Protein AF-A0A6C9QFR7-F1 (afdb_monomer)

Secondary structure (DSSP, 8-state):
--HHHHHHHHHHHHHHHHHS-HHHHHHHHHHHHHHHHHH-TTTTSTTS------GGGEEE-S-------HHHHHHHHHHHHHH--SSPPEEEE-TTSPEEEEE-TT-

Nearest PDB structures (foldseek):
  7nfu-assembly1_A  TM=7.667E-01  e=1.002E-01  Geobacillus thermoleovorans CCB_US3_UF5
  7bnk-assembly1_B  TM=7.727E-01  e=1.002E-01  Myxococcus xanthus DK 1622
  6ryk-assembly1_B  TM=7.226E-01  e=7.823E-01  Myxococcus xanthus DK 1622
  7ohv-assembly1_U  TM=3.853E-01  e=5.328E+00  Saccharomyces cerevisiae S288C

Sequence (107 aa):
MGDTMQQRLTQDLTQFLASLPEDDRIKSINEIRMAIHQVSPFREEPVDCVLWVKNSQLMPNDYNPNNVAPPEKKLLKKSIEIDGFTQPIVVTHTDKNALEIVDGFHR

pLDDT: mean 90.02, std 10.31, range [52.53, 98.5]

Solvent-accessible surface area (backbone atoms only — not comparable to full-atom values): 6685 Å² total; per-residue (Å²): 132,67,65,66,61,54,49,48,53,52,48,55,50,52,55,53,45,70,72,42,58,71,71,58,26,50,51,52,51,42,53,48,45,53,58,51,30,76,74,40,96,50,55,87,44,86,78,65,60,83,70,88,74,64,71,90,45,55,38,83,50,92,72,83,79,68,90,74,52,74,69,58,56,52,51,51,52,51,45,40,75,74,71,43,86,86,66,84,70,42,65,44,83,45,99,80,82,35,33,31,44,77,42,56,84,92,111

Mean predicted aligned error: 5.53 Å

Structure (mmCIF, N/CA/C/O backbone):
data_AF-A0A6C9QFR7-F1
#
_entry.id   AF-A0A6C9QFR7-F1
#
loop_
_atom_site.group_PDB
_atom_site.id
_atom_site.type_symbol
_atom_site.label_atom_id
_atom_site.label_alt_id
_atom_site.label_comp_id
_atom_site.label_asym_id
_atom_site.label_entity_id
_atom_site.label_seq_id
_atom_site.pdbx_PDB_ins_code
_atom_site.Cartn_x
_atom_site.Cartn_y
_atom_site.Cartn_z
_atom_site.occupancy
_atom_site.B_iso_or_equiv
_atom_site.auth_seq_id
_atom_site.auth_comp_id
_atom_site.auth_asym_id
_atom_site.auth_atom_id
_atom_site.pdbx_PDB_model_num
ATOM 1 N N . MET A 1 1 ? -15.381 14.234 23.772 1.00 52.53 1 MET A N 1
ATOM 2 C CA . MET A 1 1 ? -16.013 12.930 24.092 1.00 52.53 1 MET A CA 1
ATOM 3 C C . MET A 1 1 ? -15.781 11.851 23.022 1.00 52.53 1 MET A C 1
ATOM 5 O O . MET A 1 1 ? -16.093 10.708 23.310 1.00 52.53 1 MET A O 1
ATOM 9 N N . GLY A 1 2 ? -15.212 12.154 21.840 1.00 58.38 2 GLY A N 1
ATOM 10 C CA . GLY A 1 2 ? -14.895 11.144 20.808 1.00 58.38 2 GLY A CA 1
ATOM 11 C C . GLY A 1 2 ? -13.559 10.399 20.976 1.00 58.38 2 GLY A C 1
ATOM 12 O O . GLY A 1 2 ? -13.382 9.340 20.384 1.00 58.38 2 GLY A O 1
ATOM 13 N N . ASP A 1 3 ? -12.649 10.902 21.818 1.00 67.31 3 ASP A N 1
ATOM 14 C CA . ASP A 1 3 ? -11.298 10.338 21.981 1.00 67.31 3 ASP A CA 1
ATOM 15 C C . ASP A 1 3 ? -11.284 8.909 22.546 1.00 67.31 3 ASP A C 1
ATOM 17 O O . ASP A 1 3 ? -10.484 8.081 22.125 1.00 67.31 3 ASP A O 1
ATOM 21 N N . THR A 1 4 ? -12.192 8.568 23.465 1.00 85.38 4 THR A N 1
ATOM 22 C CA . THR A 1 4 ? -12.132 7.282 24.183 1.00 85.38 4 THR A CA 1
ATOM 23 C C . THR A 1 4 ? -12.565 6.092 23.328 1.00 85.38 4 THR A C 1
ATOM 25 O O . THR A 1 4 ? -11.981 5.015 23.436 1.00 85.38 4 THR A O 1
ATOM 28 N N . MET A 1 5 ? -13.563 6.264 22.453 1.00 93.62 5 MET A N 1
ATOM 29 C CA . MET A 1 5 ? -14.006 5.198 21.547 1.00 93.62 5 MET A CA 1
ATOM 30 C C . MET A 1 5 ? -12.981 4.953 20.439 1.00 93.62 5 MET A C 1
ATOM 32 O O . MET A 1 5 ? -12.655 3.801 20.161 1.00 93.62 5 MET A O 1
ATOM 36 N N . GLN A 1 6 ? -12.436 6.020 19.847 1.00 92.81 6 GLN A N 1
ATOM 37 C CA . GLN A 1 6 ? -11.398 5.911 18.823 1.00 92.81 6 GLN A CA 1
ATOM 38 C C . GLN A 1 6 ? -10.145 5.219 19.369 1.00 92.81 6 GLN A C 1
ATOM 40 O O . GLN A 1 6 ? -9.615 4.311 18.727 1.00 92.81 6 GLN A O 1
ATOM 45 N N . GLN A 1 7 ? -9.694 5.606 20.564 1.00 95.12 7 GLN A N 1
ATOM 46 C CA . GLN A 1 7 ? -8.554 4.973 21.228 1.00 95.12 7 GLN A CA 1
ATOM 47 C C . GLN A 1 7 ? -8.807 3.484 21.474 1.00 95.12 7 GLN A C 1
ATOM 49 O O . GLN A 1 7 ? -7.952 2.664 21.148 1.00 95.12 7 GLN A O 1
ATOM 54 N N . ARG A 1 8 ? -9.998 3.122 21.967 1.00 96.25 8 ARG A N 1
ATOM 55 C CA . ARG A 1 8 ? -10.356 1.720 22.213 1.00 96.25 8 ARG A CA 1
ATOM 56 C C . ARG A 1 8 ? -10.381 0.893 20.928 1.00 96.25 8 ARG A C 1
ATOM 58 O O . ARG A 1 8 ? -9.768 -0.164 20.893 1.00 96.25 8 ARG A O 1
ATOM 65 N N . LEU A 1 9 ? -11.010 1.394 19.861 1.00 96.19 9 LEU A N 1
ATOM 66 C CA . LEU A 1 9 ? -11.017 0.720 18.556 1.00 96.19 9 LEU A CA 1
ATOM 67 C C . LEU A 1 9 ? -9.601 0.545 18.001 1.00 96.19 9 LEU A C 1
ATOM 69 O O . LEU A 1 9 ? -9.270 -0.514 17.479 1.00 96.19 9 LEU A O 1
ATOM 73 N N . THR A 1 10 ? -8.755 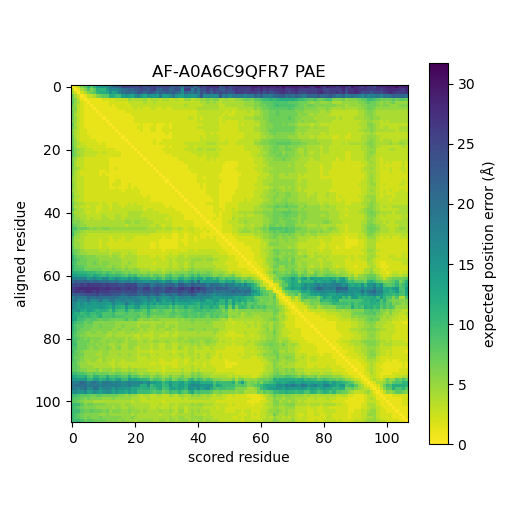1.566 18.148 1.00 96.12 10 THR A N 1
ATOM 74 C CA . THR A 1 10 ? -7.352 1.511 17.718 1.00 96.12 10 THR A CA 1
ATOM 75 C C . THR A 1 10 ? -6.579 0.454 18.510 1.00 96.12 10 THR A C 1
ATOM 77 O O . THR A 1 10 ? -5.817 -0.324 17.934 1.00 96.12 10 THR A O 1
ATOM 80 N N . GLN A 1 11 ? -6.792 0.385 19.824 1.00 97.12 11 GLN A N 1
ATOM 81 C CA . GLN A 1 11 ? -6.147 -0.597 20.689 1.00 97.12 11 GLN A CA 1
ATOM 82 C C . GLN A 1 11 ? -6.607 -2.024 20.370 1.00 97.12 11 GLN A C 1
ATOM 84 O O . GLN A 1 11 ? -5.769 -2.892 20.142 1.00 97.12 11 GLN A O 1
ATOM 89 N N . ASP A 1 12 ? -7.917 -2.256 20.286 1.00 97.88 12 ASP A N 1
ATOM 90 C CA . ASP A 1 12 ? -8.483 -3.572 19.975 1.00 97.88 12 ASP A CA 1
ATOM 91 C C . ASP A 1 12 ? -8.011 -4.057 18.593 1.00 97.88 12 ASP A C 1
ATOM 93 O O . ASP A 1 12 ? -7.605 -5.211 18.432 1.00 97.88 12 ASP A O 1
ATOM 97 N N . LEU A 1 13 ? -7.976 -3.155 17.604 1.00 98.00 13 LEU A N 1
ATOM 98 C CA . LEU A 1 13 ? -7.504 -3.466 16.260 1.00 98.00 13 LEU A CA 1
ATOM 99 C C . LEU A 1 13 ? -6.014 -3.829 16.234 1.00 98.00 13 LEU A C 1
ATOM 101 O O . LEU A 1 13 ? -5.628 -4.834 15.636 1.00 98.00 13 LEU A O 1
ATOM 105 N N . THR A 1 14 ? -5.163 -3.019 16.864 1.00 98.00 14 THR A N 1
ATOM 106 C CA . THR A 1 14 ? -3.711 -3.265 16.877 1.00 98.00 14 THR A CA 1
ATOM 107 C C . THR A 1 14 ? -3.355 -4.535 17.648 1.00 98.00 14 THR A C 1
ATOM 109 O O . THR A 1 14 ? -2.499 -5.294 17.192 1.00 98.00 14 THR A O 1
ATOM 112 N N . GLN A 1 15 ? -4.060 -4.825 18.747 1.00 98.31 15 GLN A N 1
ATOM 113 C CA . GLN A 1 15 ? -3.950 -6.080 19.494 1.00 98.31 15 GLN A CA 1
ATOM 114 C C . GLN A 1 15 ? -4.317 -7.289 18.618 1.00 98.31 15 GLN A C 1
ATOM 116 O O . GLN A 1 15 ? -3.568 -8.268 18.578 1.00 98.31 15 GLN A O 1
ATOM 121 N N . PHE A 1 16 ? -5.440 -7.219 17.894 1.00 98.38 16 PHE A N 1
ATOM 122 C CA . PHE A 1 16 ? -5.862 -8.269 16.965 1.00 98.38 16 PHE A CA 1
ATOM 123 C C . PHE A 1 16 ? -4.800 -8.512 15.886 1.00 98.38 16 PHE A C 1
ATOM 125 O O . PHE A 1 16 ? -4.314 -9.634 15.740 1.00 98.38 16 PHE A O 1
ATOM 132 N N . LEU A 1 17 ? -4.370 -7.459 15.187 1.00 98.44 17 LEU A N 1
ATOM 133 C CA . LEU A 1 17 ? -3.369 -7.562 14.122 1.00 98.44 17 LEU A CA 1
ATOM 134 C C . LEU A 1 17 ? -2.041 -8.145 14.627 1.00 98.44 17 LEU A C 1
ATOM 136 O O . LEU A 1 17 ? -1.440 -8.982 13.953 1.00 98.44 17 LEU A O 1
ATOM 140 N N . ALA A 1 18 ? -1.594 -7.757 15.825 1.00 98.25 18 ALA A N 1
ATOM 141 C CA . ALA A 1 18 ? -0.364 -8.268 16.430 1.00 98.25 18 ALA A CA 1
ATOM 142 C C . ALA A 1 18 ? -0.421 -9.769 16.769 1.00 98.25 18 ALA A C 1
ATOM 144 O O . ALA A 1 18 ? 0.629 -10.405 16.861 1.00 98.25 18 ALA A O 1
ATOM 145 N N . SER A 1 19 ? -1.617 -10.345 16.925 1.00 98.25 19 SER A N 1
ATOM 146 C CA . SER A 1 19 ? -1.796 -11.777 17.208 1.00 98.25 19 SER A CA 1
ATOM 147 C C . SER A 1 19 ? -1.719 -12.674 15.966 1.00 98.25 19 SER A C 1
ATOM 149 O O . SER A 1 19 ? -1.531 -13.882 16.095 1.00 98.25 19 SER A O 1
ATOM 151 N N . LEU A 1 20 ? -1.837 -12.095 14.767 1.00 98.50 20 LEU A N 1
ATOM 152 C CA . LEU A 1 20 ? -1.803 -12.832 13.506 1.00 98.50 20 LEU A CA 1
ATOM 153 C C . LEU A 1 20 ? -0.361 -13.151 13.062 1.00 98.50 20 LEU A C 1
ATOM 155 O O . LEU A 1 20 ? 0.541 -12.328 13.296 1.00 98.50 20 LEU A O 1
ATOM 159 N N . PRO A 1 21 ? -0.143 -14.288 12.365 1.00 98.31 21 PRO A N 1
ATOM 160 C CA . PRO A 1 21 ? 1.058 -14.526 11.562 1.00 98.31 21 PRO A CA 1
ATOM 161 C C . PRO A 1 21 ? 1.288 -13.409 10.536 1.00 98.31 21 PRO A C 1
ATOM 163 O O . PRO A 1 21 ? 0.348 -12.725 10.145 1.00 98.31 21 PRO A O 1
ATOM 166 N N . GLU A 1 22 ? 2.527 -13.228 10.075 1.00 96.50 22 GLU A N 1
ATOM 167 C CA . GLU A 1 22 ? 2.905 -12.087 9.222 1.00 96.50 22 GLU A CA 1
ATOM 168 C C . GLU A 1 22 ? 2.058 -11.962 7.944 1.00 96.50 22 GLU A C 1
ATOM 170 O O . GLU A 1 22 ? 1.496 -10.898 7.686 1.00 96.50 22 GLU A O 1
ATOM 175 N N . ASP A 1 23 ? 1.904 -13.051 7.187 1.00 96.06 23 ASP A N 1
ATOM 176 C CA . ASP A 1 23 ? 1.113 -13.062 5.949 1.00 96.06 23 ASP A CA 1
ATOM 177 C C . ASP A 1 23 ? -0.363 -12.696 6.200 1.00 96.06 23 ASP A C 1
ATOM 179 O O . ASP A 1 23 ? -0.933 -11.862 5.490 1.00 96.06 23 ASP A O 1
ATOM 183 N N . ASP A 1 24 ? -0.972 -13.271 7.242 1.00 97.81 24 ASP A N 1
ATOM 184 C CA . ASP A 1 24 ? -2.365 -12.997 7.612 1.00 97.81 24 ASP A CA 1
ATOM 185 C C . ASP A 1 24 ? -2.532 -11.572 8.147 1.00 97.81 24 ASP A C 1
ATOM 187 O O . ASP A 1 24 ? -3.513 -10.899 7.836 1.00 97.81 24 ASP A O 1
ATOM 191 N N . ARG A 1 25 ? -1.544 -11.066 8.891 1.00 98.19 25 ARG A N 1
ATOM 192 C CA . ARG A 1 25 ? -1.513 -9.685 9.377 1.00 98.19 25 ARG A CA 1
ATOM 193 C C . ARG A 1 25 ? -1.506 -8.698 8.217 1.00 98.19 25 ARG A C 1
ATOM 195 O O . ARG A 1 25 ? -2.280 -7.745 8.243 1.00 98.19 25 ARG A O 1
ATOM 202 N N . ILE A 1 26 ? -0.659 -8.913 7.208 1.00 97.50 26 ILE A N 1
ATOM 203 C CA . ILE A 1 26 ? -0.596 -8.058 6.012 1.00 97.50 26 ILE A CA 1
ATOM 204 C C . ILE A 1 26 ? -1.934 -8.094 5.270 1.00 97.50 26 ILE A C 1
ATOM 206 O O . ILE A 1 26 ? -2.467 -7.041 4.913 1.00 97.50 26 ILE A O 1
ATOM 210 N N . LYS A 1 27 ? -2.510 -9.289 5.090 1.00 97.31 27 L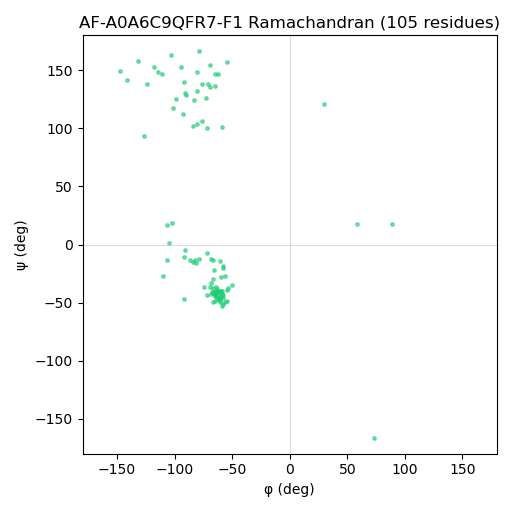YS A N 1
ATOM 211 C CA . LYS A 1 27 ? -3.821 -9.458 4.456 1.00 97.31 27 LYS A CA 1
ATOM 212 C C . LYS A 1 27 ? -4.914 -8.689 5.204 1.00 97.31 27 LYS A C 1
ATOM 214 O O . LYS A 1 27 ? -5.608 -7.885 4.587 1.00 97.31 27 LYS A O 1
ATOM 219 N N . SER A 1 28 ? 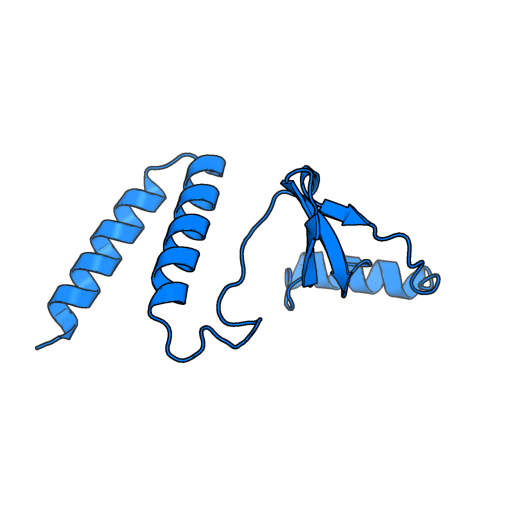-5.021 -8.864 6.521 1.00 98.19 28 SER A N 1
ATOM 220 C CA . SER A 1 28 ? -6.007 -8.151 7.338 1.00 98.19 28 SER A CA 1
ATOM 221 C C . SER A 1 28 ? -5.784 -6.636 7.328 1.00 98.19 28 SER A C 1
ATOM 223 O O . SER A 1 28 ? -6.748 -5.886 7.212 1.00 98.19 28 SER A O 1
ATOM 225 N N . ILE A 1 29 ? -4.532 -6.159 7.380 1.00 98.38 29 ILE A N 1
ATOM 226 C CA . ILE A 1 29 ? -4.221 -4.725 7.243 1.00 98.38 29 ILE A CA 1
ATOM 227 C C . ILE A 1 29 ? -4.749 -4.179 5.913 1.00 98.38 29 ILE A C 1
ATOM 229 O O . ILE A 1 29 ? -5.369 -3.117 5.901 1.00 98.38 29 ILE A O 1
ATOM 233 N N . ASN A 1 30 ? -4.525 -4.887 4.805 1.00 97.75 30 ASN A N 1
ATOM 234 C CA . ASN A 1 30 ? -5.017 -4.465 3.496 1.00 97.75 30 ASN A CA 1
ATOM 235 C C . ASN A 1 30 ? -6.554 -4.438 3.443 1.00 97.75 30 ASN A C 1
ATOM 237 O O . ASN A 1 30 ? -7.120 -3.448 2.987 1.00 97.75 30 ASN A O 1
ATOM 241 N N . GLU A 1 31 ? -7.233 -5.465 3.963 1.00 97.81 31 GLU A N 1
ATOM 242 C CA . GLU A 1 31 ? -8.704 -5.511 4.040 1.00 97.81 31 GLU A CA 1
ATOM 243 C C . GLU A 1 31 ? -9.269 -4.329 4.846 1.00 97.81 31 GLU A C 1
ATOM 245 O O . GLU A 1 31 ? -10.224 -3.674 4.427 1.00 97.81 31 GLU A O 1
ATOM 250 N N . ILE A 1 32 ? -8.639 -3.998 5.975 1.00 98.06 32 ILE A N 1
ATOM 251 C CA . ILE A 1 32 ? -9.040 -2.865 6.813 1.00 98.06 32 ILE A CA 1
ATOM 252 C C . ILE A 1 32 ? -8.778 -1.529 6.112 1.00 98.06 32 ILE A C 1
ATOM 254 O O . ILE A 1 32 ? -9.637 -0.650 6.149 1.00 98.06 32 ILE A O 1
ATOM 258 N N . ARG A 1 33 ? -7.631 -1.362 5.438 1.00 97.44 33 ARG A N 1
ATOM 259 C CA . ARG A 1 33 ? -7.346 -0.162 4.630 1.00 97.44 33 ARG A CA 1
ATOM 260 C C . ARG A 1 33 ? -8.401 0.043 3.551 1.00 97.44 33 ARG A C 1
ATOM 262 O O . ARG A 1 33 ? -8.874 1.162 3.387 1.00 97.44 33 ARG A O 1
ATOM 269 N N . MET A 1 34 ? -8.810 -1.026 2.868 1.00 96.81 34 MET A N 1
ATOM 270 C CA . MET A 1 34 ? -9.889 -0.967 1.881 1.00 96.81 34 MET A CA 1
ATOM 271 C C . MET A 1 34 ? -11.230 -0.589 2.518 1.00 96.81 34 MET A C 1
ATOM 273 O O . MET A 1 34 ? -11.965 0.212 1.948 1.00 96.81 34 MET A O 1
ATOM 277 N N . ALA A 1 35 ? -11.554 -1.116 3.702 1.00 97.38 35 ALA A N 1
ATOM 278 C CA . ALA A 1 35 ? -12.781 -0.750 4.411 1.00 97.38 35 ALA A CA 1
ATOM 279 C C . ALA A 1 35 ? -12.792 0.731 4.832 1.00 97.38 35 ALA A C 1
ATOM 281 O O . ALA A 1 35 ? -13.809 1.405 4.681 1.00 97.38 35 ALA A O 1
ATOM 282 N N . ILE A 1 36 ? -11.657 1.252 5.312 1.00 96.75 36 ILE A N 1
ATOM 283 C CA . ILE A 1 36 ? -11.496 2.672 5.659 1.00 96.75 36 ILE A CA 1
ATOM 284 C C . ILE A 1 36 ? -11.604 3.549 4.406 1.00 96.75 36 ILE A C 1
ATOM 286 O O . ILE A 1 36 ? -12.301 4.560 4.431 1.00 96.75 36 ILE A O 1
ATOM 290 N N . HIS A 1 37 ? -10.983 3.138 3.299 1.00 96.94 37 HIS A N 1
ATOM 291 C CA . HIS A 1 37 ? -11.056 3.838 2.015 1.00 96.94 37 HIS A CA 1
ATOM 292 C C . HIS A 1 37 ? -12.505 4.070 1.555 1.00 96.94 37 HIS A C 1
ATOM 294 O O . HIS A 1 37 ? -12.837 5.164 1.112 1.00 96.94 37 HIS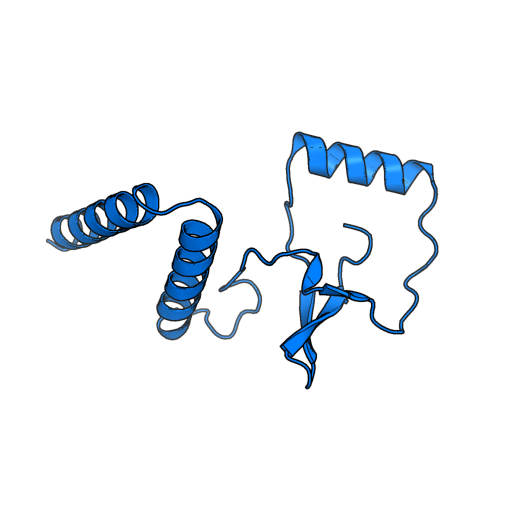 A O 1
ATOM 300 N N . GLN A 1 38 ? -13.420 3.111 1.761 1.00 96.75 38 GLN A N 1
ATOM 301 C CA . GLN A 1 38 ? -14.836 3.275 1.380 1.00 96.75 38 GLN A CA 1
ATOM 302 C C . GLN A 1 38 ? -15.541 4.459 2.061 1.00 96.75 38 GLN A C 1
ATOM 304 O O . GLN A 1 38 ? -16.489 5.022 1.502 1.00 96.75 38 GLN A O 1
ATOM 309 N N . VAL A 1 39 ? -15.088 4.836 3.259 1.00 97.19 39 VAL A N 1
ATOM 310 C CA . VAL A 1 39 ? -15.627 5.961 4.036 1.00 97.19 39 VAL A CA 1
ATOM 311 C C . VAL A 1 39 ? -14.714 7.191 4.015 1.00 97.19 39 VAL A C 1
ATOM 313 O O . VAL A 1 39 ? -15.048 8.200 4.637 1.00 97.19 39 VAL A O 1
ATOM 316 N N . SER A 1 40 ? -13.579 7.132 3.308 1.00 97.56 40 SER A N 1
ATOM 317 C CA . SER A 1 40 ? -12.656 8.259 3.182 1.00 97.56 40 SER A CA 1
ATOM 318 C C . SER A 1 40 ? -13.278 9.370 2.328 1.00 97.56 40 SER A C 1
ATOM 320 O O . SER A 1 40 ? -13.819 9.093 1.252 1.00 97.56 40 SER A O 1
ATOM 322 N N . PRO A 1 41 ? -13.172 10.649 2.738 1.00 97.81 41 PRO A N 1
ATOM 323 C CA . PRO A 1 41 ? -13.544 11.770 1.878 1.00 97.81 41 PRO A CA 1
ATOM 324 C C . PRO A 1 41 ? -12.615 11.916 0.659 1.00 97.81 41 PRO A C 1
ATOM 326 O O . PRO A 1 41 ? -12.966 12.640 -0.268 1.00 97.81 41 PRO A O 1
ATOM 329 N N . PHE A 1 42 ? -11.463 11.233 0.644 1.00 97.56 42 PHE A N 1
ATOM 330 C CA . PHE A 1 42 ? -10.486 11.246 -0.450 1.00 97.56 42 PHE A CA 1
ATOM 331 C C . PHE A 1 42 ? -10.487 9.954 -1.271 1.00 97.56 42 PHE A C 1
ATOM 333 O O . PHE A 1 42 ? -9.545 9.706 -2.007 1.00 97.56 42 PHE A O 1
ATOM 340 N N . ARG A 1 43 ? -11.529 9.122 -1.185 1.00 96.19 43 ARG A N 1
ATOM 341 C CA . ARG A 1 43 ? -11.578 7.825 -1.885 1.00 96.19 43 ARG A CA 1
ATOM 342 C C . ARG A 1 43 ? -11.418 7.887 -3.413 1.00 96.19 43 ARG A C 1
ATOM 344 O O . ARG A 1 43 ? -11.143 6.875 -4.039 1.00 96.19 43 ARG A O 1
ATOM 351 N N . GLU A 1 44 ? -11.618 9.054 -4.018 1.00 95.38 44 GLU A N 1
ATOM 352 C CA . GLU A 1 44 ? -11.400 9.257 -5.457 1.00 95.38 44 GLU A CA 1
ATOM 353 C C . GLU A 1 44 ? -9.917 9.521 -5.789 1.00 95.38 44 GLU A C 1
ATOM 355 O O . GLU A 1 44 ? -9.519 9.463 -6.950 1.00 95.38 44 GLU A O 1
ATOM 360 N N . GLU A 1 45 ? -9.084 9.798 -4.782 1.00 93.56 45 GLU A N 1
ATOM 361 C CA . GLU A 1 45 ? -7.650 10.015 -4.940 1.00 93.56 45 GLU A CA 1
ATOM 362 C C . GLU A 1 45 ? -6.905 8.668 -4.967 1.00 93.56 45 GLU A C 1
ATOM 364 O O . GLU A 1 45 ? -6.977 7.905 -3.997 1.00 93.56 45 GLU A O 1
ATOM 369 N N . PRO A 1 46 ? -6.103 8.371 -6.010 1.00 85.38 46 PRO A N 1
ATOM 370 C CA . PRO A 1 46 ? -5.381 7.097 -6.132 1.00 85.38 46 PRO A CA 1
ATOM 371 C C . PRO A 1 46 ? -4.425 6.781 -4.972 1.00 85.38 46 PRO A C 1
ATOM 373 O O . PRO A 1 46 ? -4.038 5.633 -4.771 1.00 85.38 46 PRO A O 1
ATOM 376 N N . VAL A 1 47 ? -4.015 7.802 -4.219 1.00 91.00 47 VAL A N 1
ATOM 377 C CA . VAL A 1 47 ? -3.082 7.685 -3.091 1.00 91.00 47 VAL A CA 1
ATOM 378 C C . VAL A 1 47 ? -3.771 7.449 -1.743 1.00 91.00 47 VAL A C 1
ATOM 380 O O . VAL A 1 47 ? -3.076 7.229 -0.753 1.00 91.00 47 VAL A O 1
ATOM 383 N N . ASP A 1 48 ? -5.106 7.473 -1.679 1.00 95.62 48 ASP A N 1
ATOM 384 C CA . ASP A 1 48 ? -5.855 7.281 -0.427 1.00 95.62 48 ASP A CA 1
ATOM 385 C C . ASP A 1 48 ? -5.729 5.847 0.119 1.00 95.62 48 ASP A C 1
ATOM 387 O O . ASP A 1 48 ? -5.668 5.641 1.332 1.00 95.62 48 ASP A O 1
ATOM 391 N N . CYS A 1 49 ? -5.615 4.844 -0.762 1.00 95.62 49 CYS A N 1
ATOM 392 C CA . CYS A 1 49 ? -5.513 3.436 -0.375 1.00 95.62 49 CYS A CA 1
ATOM 393 C C . CYS A 1 49 ? -4.290 2.746 -0.995 1.00 95.62 49 CYS A C 1
ATOM 395 O O . CYS A 1 49 ? -4.348 2.196 -2.093 1.00 95.62 49 CYS A O 1
ATOM 397 N N . VAL A 1 50 ? -3.174 2.724 -0.259 1.00 95.56 50 VAL A N 1
ATOM 398 C CA . VAL A 1 50 ? -1.957 1.996 -0.656 1.00 95.56 50 VAL A CA 1
ATOM 399 C C . VAL A 1 50 ? -1.883 0.641 0.052 1.00 95.56 50 VAL A C 1
ATOM 401 O O . VAL A 1 50 ? -1.927 0.549 1.285 1.00 95.56 50 VAL A O 1
ATOM 404 N N . LEU A 1 51 ? -1.741 -0.428 -0.732 1.00 95.81 51 LEU A N 1
ATOM 405 C CA . LEU A 1 51 ? -1.736 -1.814 -0.261 1.00 95.81 51 LEU A CA 1
ATOM 406 C C . LEU A 1 51 ? -0.349 -2.447 -0.400 1.00 95.81 51 LEU A C 1
ATOM 408 O O . LEU A 1 51 ? 0.384 -2.165 -1.345 1.00 95.81 51 LEU A O 1
ATOM 412 N N . TRP A 1 52 ? -0.003 -3.343 0.528 1.00 95.81 52 TRP A N 1
ATOM 413 C CA . TRP A 1 52 ? 1.209 -4.160 0.419 1.00 95.81 52 TRP A CA 1
ATOM 414 C C . TRP A 1 52 ? 0.877 -5.482 -0.266 1.00 95.81 52 TRP A C 1
ATOM 416 O O . TRP A 1 52 ? 0.158 -6.306 0.298 1.00 95.81 52 TRP A O 1
ATOM 426 N N . VAL A 1 53 ? 1.390 -5.685 -1.476 1.00 93.38 53 VAL A N 1
ATOM 427 C CA . VAL A 1 53 ? 1.118 -6.871 -2.302 1.00 93.38 53 VAL A CA 1
ATOM 428 C C . VAL A 1 53 ? 2.385 -7.699 -2.495 1.00 93.38 53 VAL A C 1
ATOM 430 O O . VAL A 1 53 ? 3.494 -7.162 -2.517 1.00 93.38 53 VAL A O 1
ATOM 433 N N . LYS A 1 54 ? 2.242 -9.024 -2.628 1.00 91.75 54 LYS A N 1
ATOM 434 C CA . LYS A 1 54 ? 3.389 -9.897 -2.918 1.00 91.75 54 LYS A CA 1
ATOM 435 C C . LYS A 1 54 ? 3.849 -9.659 -4.355 1.00 91.75 54 LYS A C 1
ATOM 437 O O . LYS A 1 54 ? 3.023 -9.607 -5.262 1.00 91.75 54 LYS A O 1
ATOM 442 N N . ASN A 1 55 ? 5.162 -9.598 -4.574 1.00 90.56 55 ASN A N 1
ATOM 443 C CA . ASN A 1 55 ? 5.734 -9.410 -5.913 1.00 90.56 55 ASN A CA 1
ATOM 444 C C . ASN A 1 55 ? 5.271 -10.473 -6.929 1.00 90.56 55 ASN A C 1
ATOM 446 O O . ASN A 1 55 ? 5.171 -10.180 -8.111 1.00 90.56 55 ASN A O 1
ATOM 450 N N . SER A 1 56 ? 4.919 -11.677 -6.469 1.00 91.19 56 SER A N 1
ATOM 451 C CA . SER A 1 56 ? 4.418 -12.778 -7.293 1.00 91.19 56 SER A CA 1
ATOM 452 C C . SER A 1 56 ? 3.033 -12.524 -7.890 1.00 91.19 56 SER A C 1
ATOM 454 O O . SER A 1 56 ? 2.606 -13.273 -8.763 1.00 91.19 56 SER A O 1
ATOM 456 N N . GLN A 1 57 ? 2.325 -11.498 -7.414 1.00 90.31 57 GLN A N 1
ATOM 457 C CA . GLN A 1 57 ? 1.050 -11.044 -7.968 1.00 90.31 57 GLN A CA 1
ATOM 458 C C . GLN A 1 57 ? 1.232 -9.951 -9.031 1.00 90.31 57 GLN A C 1
ATOM 460 O O . GLN A 1 57 ? 0.261 -9.607 -9.705 1.00 90.31 57 GLN A O 1
ATOM 465 N N . LEU A 1 58 ? 2.446 -9.401 -9.164 1.00 90.88 58 LEU A N 1
ATOM 466 C CA . LEU A 1 58 ? 2.764 -8.330 -10.100 1.00 90.88 58 LEU A CA 1
ATOM 467 C C . LEU A 1 58 ? 3.256 -8.895 -11.433 1.00 90.88 58 LEU A C 1
ATOM 469 O O . LEU A 1 58 ? 4.063 -9.824 -11.476 1.00 90.88 58 LEU A O 1
ATOM 473 N N . MET A 1 59 ? 2.811 -8.275 -12.519 1.00 89.88 59 MET A N 1
ATOM 474 C CA . MET A 1 59 ? 3.235 -8.560 -13.882 1.00 89.88 59 MET A CA 1
ATOM 475 C C . MET A 1 59 ? 3.763 -7.275 -14.531 1.00 89.88 59 MET A C 1
ATOM 477 O O . MET A 1 59 ? 3.162 -6.214 -14.347 1.00 89.88 59 MET A O 1
ATOM 481 N N . PRO A 1 60 ? 4.872 -7.333 -15.289 1.00 87.12 60 PRO A N 1
ATOM 482 C CA . PRO A 1 60 ? 5.248 -6.224 -16.158 1.00 87.12 60 PRO A CA 1
ATOM 483 C C . PRO A 1 60 ? 4.169 -6.008 -17.222 1.00 87.12 60 PRO A C 1
ATOM 485 O O . PRO A 1 60 ? 3.581 -6.982 -17.693 1.00 87.12 60 PRO A O 1
ATOM 488 N N . ASN A 1 61 ? 3.955 -4.760 -17.630 1.00 81.88 61 ASN A N 1
ATOM 489 C CA . ASN A 1 61 ? 3.220 -4.477 -18.856 1.00 81.88 61 ASN A CA 1
ATOM 490 C C . ASN A 1 61 ? 4.118 -4.673 -20.092 1.00 81.88 61 ASN A C 1
ATOM 492 O O . ASN A 1 61 ? 5.347 -4.742 -20.001 1.00 81.88 61 ASN A O 1
ATOM 496 N N . ASP A 1 62 ? 3.497 -4.720 -21.271 1.00 76.62 62 ASP A N 1
ATOM 497 C CA . ASP A 1 62 ? 4.207 -4.823 -22.557 1.00 76.62 62 ASP A CA 1
ATOM 498 C C . ASP A 1 62 ? 4.930 -3.518 -22.953 1.00 76.62 62 ASP A C 1
ATOM 500 O O . ASP A 1 62 ? 5.685 -3.469 -23.930 1.00 76.62 62 ASP A O 1
ATOM 504 N N . TYR A 1 63 ? 4.716 -2.437 -22.199 1.00 70.75 63 TYR A N 1
ATOM 505 C CA . TYR A 1 63 ? 5.380 -1.162 -22.417 1.00 70.75 63 TYR A CA 1
ATOM 506 C C . TYR A 1 63 ? 6.781 -1.189 -21.807 1.00 70.75 63 TYR A C 1
ATOM 508 O O . TYR A 1 63 ? 6.945 -1.052 -20.604 1.00 70.75 63 TYR A O 1
ATOM 516 N N . ASN A 1 64 ? 7.812 -1.329 -22.641 1.00 60.50 64 ASN A N 1
ATOM 517 C CA . ASN A 1 64 ? 9.211 -1.289 -22.211 1.00 60.50 64 ASN A CA 1
ATOM 518 C C . ASN A 1 64 ? 9.624 0.150 -21.835 1.00 60.50 64 ASN A C 1
ATOM 520 O O . ASN A 1 64 ? 9.941 0.942 -22.733 1.00 60.50 64 ASN A O 1
ATOM 524 N N . PRO A 1 65 ? 9.662 0.530 -20.545 1.00 61.88 65 PRO A N 1
ATOM 525 C CA . PRO A 1 65 ? 10.023 1.877 -20.166 1.00 61.88 65 PRO A CA 1
ATOM 526 C C . PRO A 1 65 ? 11.548 1.915 -20.119 1.00 61.88 65 PRO A C 1
ATOM 528 O O . PRO A 1 65 ? 12.136 1.382 -19.186 1.00 61.88 65 PRO A O 1
ATOM 531 N N . ASN A 1 66 ? 12.171 2.481 -21.155 1.00 60.91 66 ASN A N 1
ATOM 532 C CA . ASN A 1 66 ? 13.562 2.951 -21.230 1.00 60.91 66 ASN A CA 1
ATOM 533 C C . ASN A 1 66 ? 14.606 2.227 -20.350 1.00 60.91 66 ASN A C 1
ATOM 535 O O . ASN A 1 66 ? 14.586 2.261 -19.122 1.00 60.91 66 ASN A O 1
ATOM 539 N N . ASN A 1 67 ? 15.629 1.658 -20.987 1.00 66.88 67 ASN A N 1
ATOM 540 C CA . ASN A 1 67 ? 16.718 0.967 -20.300 1.00 66.88 67 ASN A CA 1
ATOM 541 C C . ASN A 1 67 ? 17.454 1.903 -19.307 1.00 66.88 67 ASN A C 1
ATOM 543 O O . ASN A 1 67 ? 18.273 2.720 -19.720 1.00 66.88 67 ASN A O 1
ATOM 547 N N . VAL A 1 68 ? 17.163 1.792 -18.005 1.00 68.44 68 VAL A N 1
ATOM 548 C CA . VAL A 1 68 ? 17.826 2.594 -16.959 1.00 68.44 68 VAL A CA 1
ATOM 549 C C . VAL A 1 68 ? 19.304 2.237 -16.885 1.00 68.44 68 VAL A C 1
ATOM 551 O O . VAL A 1 68 ? 19.670 1.053 -16.903 1.00 68.44 68 VAL A O 1
ATOM 554 N N . ALA A 1 69 ? 20.158 3.254 -16.770 1.00 73.06 69 ALA A N 1
ATOM 555 C CA . ALA A 1 69 ? 21.596 3.053 -16.760 1.00 73.06 69 ALA A CA 1
ATOM 556 C C . ALA A 1 69 ? 22.039 2.254 -15.511 1.00 73.06 69 ALA A C 1
ATOM 558 O O . ALA A 1 69 ? 21.475 2.414 -14.424 1.00 73.06 69 ALA A O 1
ATOM 559 N N . PRO A 1 70 ? 23.084 1.407 -15.602 1.00 77.62 70 PRO A N 1
ATOM 560 C CA . PRO A 1 70 ? 23.543 0.604 -14.465 1.00 77.62 70 PRO A CA 1
ATOM 561 C C . PRO A 1 70 ? 23.846 1.389 -13.168 1.00 77.62 70 PRO A C 1
ATOM 563 O O . PRO A 1 70 ? 23.543 0.862 -12.095 1.00 77.62 70 PRO A O 1
ATOM 566 N N . PRO A 1 71 ? 24.419 2.615 -13.201 1.00 78.25 71 PRO A N 1
ATOM 567 C CA . PRO A 1 71 ? 24.620 3.417 -11.991 1.00 78.25 71 PRO A CA 1
ATOM 568 C C . PRO A 1 71 ? 23.307 3.840 -11.321 1.00 78.25 71 PRO A C 1
ATOM 570 O O . PRO A 1 71 ? 23.193 3.754 -10.102 1.00 78.25 71 PRO A O 1
ATOM 573 N N . GLU A 1 72 ? 22.302 4.225 -12.108 1.00 82.69 72 GLU A N 1
ATOM 574 C CA . GLU A 1 72 ? 20.988 4.657 -11.617 1.00 82.69 72 GLU A CA 1
ATOM 575 C C . GLU A 1 72 ? 20.239 3.496 -10.954 1.00 82.69 72 GLU A C 1
ATOM 577 O O . GLU A 1 72 ? 19.711 3.661 -9.857 1.00 82.69 72 GLU A O 1
ATOM 582 N N . LYS A 1 73 ? 20.302 2.281 -11.527 1.00 84.12 73 LYS A N 1
ATOM 583 C CA . LYS A 1 73 ? 19.741 1.072 -10.887 1.00 84.12 73 LYS A CA 1
ATOM 584 C C . LYS A 1 73 ? 20.379 0.782 -9.525 1.00 84.12 73 LYS A C 1
ATOM 586 O O . LYS A 1 73 ? 19.688 0.395 -8.586 1.00 84.12 73 LYS A O 1
ATOM 591 N N . LYS A 1 74 ? 21.699 0.968 -9.394 1.00 88.94 74 LYS A N 1
ATOM 592 C CA . LYS A 1 74 ? 22.410 0.767 -8.116 1.00 88.94 74 LYS A CA 1
ATOM 593 C C . LYS A 1 74 ? 22.017 1.811 -7.075 1.00 88.94 74 LYS A C 1
ATOM 595 O O . LYS A 1 74 ? 21.859 1.462 -5.909 1.00 88.94 74 LYS A O 1
ATOM 600 N N . LEU A 1 75 ? 21.872 3.070 -7.489 1.00 92.38 75 LEU A N 1
ATOM 601 C CA . LEU A 1 75 ? 21.429 4.147 -6.605 1.00 92.38 75 LEU A CA 1
ATOM 602 C C . LEU A 1 75 ? 19.988 3.929 -6.141 1.00 92.38 75 LEU A C 1
ATOM 604 O O . LEU A 1 75 ? 19.726 4.057 -4.949 1.00 92.38 75 LEU A O 1
ATOM 608 N N . LEU A 1 76 ? 19.094 3.520 -7.045 1.00 90.69 76 LEU A N 1
ATOM 609 C CA . LEU A 1 76 ? 17.708 3.200 -6.708 1.00 90.69 76 LEU A CA 1
ATOM 610 C C . LEU A 1 76 ? 17.625 2.060 -5.691 1.00 90.69 76 LEU A C 1
ATOM 612 O O . LEU A 1 76 ? 16.996 2.216 -4.649 1.00 90.69 76 LEU A O 1
ATOM 616 N N . LYS A 1 77 ? 18.336 0.952 -5.945 1.00 92.94 77 LYS A N 1
ATOM 617 C CA . LYS A 1 77 ? 18.427 -0.166 -4.999 1.00 92.94 77 LYS A CA 1
ATOM 618 C C . LYS A 1 77 ? 18.901 0.305 -3.623 1.00 92.94 77 LYS A C 1
ATOM 620 O O . LYS A 1 77 ? 18.280 -0.025 -2.621 1.00 92.94 77 LYS A O 1
ATOM 625 N N . LYS A 1 78 ? 19.976 1.098 -3.581 1.00 94.94 78 LYS A N 1
ATOM 626 C CA . LYS A 1 78 ? 20.519 1.624 -2.325 1.00 94.94 78 LYS A CA 1
ATOM 627 C C . LYS A 1 78 ? 19.508 2.511 -1.591 1.00 94.94 78 LYS A C 1
ATOM 629 O O . LYS A 1 78 ? 19.426 2.424 -0.375 1.00 94.94 78 LYS A O 1
ATOM 634 N N . SER A 1 79 ? 18.755 3.348 -2.304 1.00 95.00 79 SER A N 1
ATOM 635 C CA . SER A 1 79 ? 17.710 4.171 -1.685 1.00 95.00 79 SER A CA 1
ATOM 636 C C . SER A 1 79 ? 16.590 3.306 -1.108 1.00 95.00 79 SER A C 1
ATOM 638 O O . SER A 1 79 ? 16.230 3.504 0.041 1.00 95.00 79 SER A O 1
ATOM 640 N N . ILE A 1 80 ? 16.116 2.280 -1.823 1.00 95.25 80 ILE A N 1
ATOM 641 C CA . ILE A 1 80 ? 15.083 1.368 -1.298 1.00 95.25 80 ILE A CA 1
ATOM 642 C C . ILE A 1 80 ? 15.588 0.593 -0.068 1.00 95.25 80 ILE A C 1
ATOM 644 O O . ILE A 1 80 ? 14.840 0.400 0.884 1.00 95.25 80 ILE A O 1
ATOM 648 N N . GLU A 1 81 ? 16.858 0.178 -0.046 1.00 95.44 81 GLU A N 1
ATOM 649 C CA . GLU A 1 81 ? 17.456 -0.509 1.110 1.00 95.44 81 GLU A CA 1
ATOM 650 C C . GLU A 1 81 ? 17.592 0.389 2.354 1.00 95.44 81 GLU A C 1
ATOM 652 O O . GLU A 1 81 ? 17.558 -0.123 3.471 1.00 95.44 81 GLU A O 1
ATOM 657 N N . ILE A 1 82 ? 17.762 1.705 2.177 1.00 96.38 82 ILE A N 1
ATOM 658 C CA . ILE A 1 82 ? 17.937 2.668 3.279 1.00 96.38 82 ILE A CA 1
ATOM 659 C C . ILE A 1 82 ? 16.592 3.249 3.730 1.00 96.38 82 ILE A C 1
ATOM 661 O O . ILE A 1 82 ? 16.316 3.302 4.927 1.00 96.38 82 ILE A O 1
ATOM 665 N N . ASP A 1 83 ? 15.769 3.679 2.776 1.00 96.00 83 ASP A N 1
ATOM 666 C CA . ASP A 1 83 ? 14.578 4.501 3.004 1.00 96.00 83 ASP A CA 1
ATOM 667 C C . ASP A 1 83 ? 13.266 3.710 2.843 1.00 96.00 83 ASP A C 1
ATOM 669 O O . ASP A 1 83 ? 12.197 4.181 3.233 1.00 96.00 83 ASP A O 1
ATOM 673 N N . GLY A 1 84 ? 13.323 2.504 2.267 1.00 95.06 84 GLY A N 1
ATOM 674 C CA . GLY A 1 84 ? 12.145 1.736 1.869 1.00 95.06 84 GLY A CA 1
ATOM 675 C C . GLY A 1 84 ? 11.448 2.299 0.623 1.00 95.06 84 GLY A C 1
ATOM 676 O O . GLY A 1 84 ? 11.981 3.134 -0.110 1.00 95.06 84 GLY A O 1
ATOM 677 N N . PHE A 1 85 ? 10.223 1.833 0.362 1.00 93.75 85 PHE A N 1
ATOM 678 C CA . PHE A 1 85 ? 9.380 2.393 -0.698 1.00 93.75 85 PHE A CA 1
ATOM 679 C C . PHE A 1 85 ? 8.790 3.729 -0.243 1.00 93.75 85 PHE A C 1
ATOM 681 O O . PHE A 1 85 ? 7.866 3.770 0.567 1.00 93.75 85 PHE A O 1
ATOM 688 N N . THR A 1 86 ? 9.311 4.826 -0.789 1.00 93.38 86 THR A N 1
ATOM 689 C CA . THR A 1 86 ? 8.841 6.193 -0.497 1.00 93.38 86 THR A CA 1
ATOM 690 C C . THR A 1 86 ? 7.679 6.635 -1.388 1.00 93.38 86 THR A C 1
ATOM 692 O O . THR A 1 86 ? 7.014 7.628 -1.101 1.00 93.38 86 THR A O 1
ATOM 695 N N . GLN A 1 87 ? 7.420 5.894 -2.466 1.00 9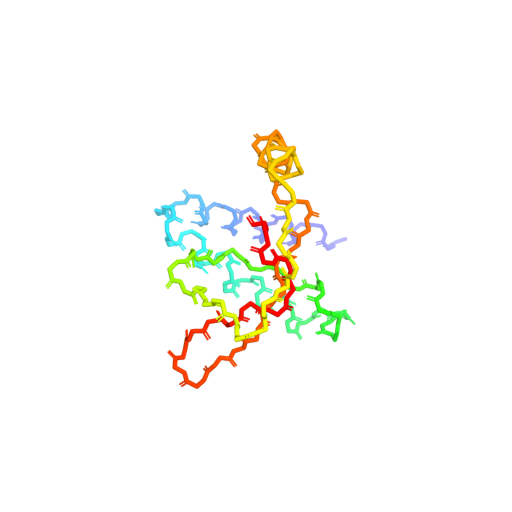2.44 87 GLN A N 1
ATOM 696 C CA . GLN A 1 87 ? 6.322 6.104 -3.404 1.00 92.44 87 GLN A CA 1
ATOM 697 C C . GLN A 1 87 ? 5.760 4.740 -3.835 1.00 92.44 87 GLN A C 1
ATOM 699 O O . GLN A 1 87 ? 6.547 3.807 -4.029 1.00 92.44 87 GLN A O 1
ATOM 704 N N . PRO A 1 88 ? 4.433 4.605 -4.001 1.00 94.19 88 PRO A N 1
ATOM 705 C CA . PRO A 1 88 ? 3.825 3.357 -4.447 1.00 94.19 88 PRO A CA 1
ATOM 706 C C . PRO A 1 88 ? 4.152 3.049 -5.917 1.00 94.19 88 PRO A C 1
ATOM 708 O O . PRO A 1 88 ? 4.397 3.947 -6.726 1.00 94.19 88 PRO A O 1
ATOM 711 N N . ILE A 1 89 ? 4.121 1.761 -6.260 1.00 93.19 89 ILE A N 1
ATOM 712 C CA . ILE A 1 89 ? 4.050 1.290 -7.648 1.00 93.19 89 ILE A CA 1
ATOM 713 C C . ILE A 1 89 ? 2.586 1.385 -8.078 1.00 93.19 89 ILE A C 1
ATOM 715 O O . ILE A 1 89 ? 1.699 0.946 -7.343 1.00 93.19 89 ILE A O 1
ATOM 719 N N . VAL A 1 90 ? 2.333 1.958 -9.253 1.00 92.81 90 VAL A N 1
ATOM 720 C CA . VAL A 1 90 ? 0.972 2.075 -9.783 1.00 92.81 90 VAL A CA 1
ATOM 721 C C . VAL A 1 90 ? 0.688 0.846 -10.626 1.00 92.81 90 VAL A C 1
ATOM 723 O O . VAL A 1 90 ? 1.482 0.473 -11.493 1.00 92.81 90 VAL A O 1
ATOM 726 N N . VAL A 1 91 ? -0.453 0.218 -10.364 1.00 92.69 91 VAL A N 1
ATOM 727 C CA . VAL A 1 91 ? -0.878 -1.015 -11.022 1.00 92.69 91 VAL A CA 1
ATOM 728 C C . VAL A 1 91 ? -2.315 -0.899 -11.512 1.00 92.69 91 VAL A C 1
ATOM 730 O O . VAL A 1 91 ? -3.097 -0.107 -10.988 1.00 92.69 91 VAL A O 1
ATOM 733 N N . THR A 1 92 ? -2.668 -1.730 -12.485 1.00 91.25 92 THR A N 1
ATOM 734 C CA . THR A 1 92 ? -4.049 -1.979 -12.901 1.00 91.25 92 THR A CA 1
ATOM 735 C C . THR A 1 92 ? -4.414 -3.446 -12.684 1.00 91.25 92 THR A C 1
ATOM 737 O O . THR A 1 92 ? -3.551 -4.328 -12.699 1.00 91.25 92 THR A O 1
ATOM 740 N N . HIS A 1 93 ? -5.697 -3.728 -12.470 1.00 88.06 93 HIS A N 1
ATOM 741 C CA . HIS A 1 93 ? -6.188 -5.100 -12.400 1.00 88.06 93 HIS A CA 1
ATOM 742 C C . HIS A 1 93 ? -6.282 -5.704 -13.801 1.00 88.06 93 HIS A C 1
ATOM 744 O O . HIS A 1 93 ? -6.765 -5.068 -14.735 1.00 88.06 93 HIS A O 1
ATOM 750 N N . THR A 1 94 ? -5.864 -6.960 -13.924 1.00 84.00 94 THR A N 1
ATOM 751 C CA . THR A 1 94 ? -6.085 -7.776 -15.123 1.00 84.00 94 THR A CA 1
ATOM 752 C C . THR A 1 94 ? -7.221 -8.771 -14.895 1.00 84.00 94 THR A C 1
ATOM 754 O O . THR A 1 94 ? -7.541 -9.120 -13.755 1.00 84.00 94 THR A O 1
ATOM 757 N N . ASP A 1 95 ? -7.758 -9.331 -15.979 1.00 77.00 95 ASP A N 1
ATOM 758 C CA . ASP A 1 95 ? -8.827 -10.342 -15.941 1.00 77.00 95 ASP A CA 1
ATOM 759 C C . ASP A 1 95 ? -8.447 -11.635 -15.187 1.00 77.00 95 ASP A C 1
ATOM 761 O O . ASP A 1 95 ? -9.306 -12.457 -14.871 1.00 77.00 95 ASP A O 1
ATOM 765 N N . LYS A 1 96 ? -7.156 -11.851 -14.897 1.00 73.62 96 LYS A N 1
ATOM 766 C CA . LYS A 1 96 ? -6.625 -13.079 -14.275 1.00 73.62 96 LYS A CA 1
ATOM 767 C C . LYS A 1 96 ? -6.306 -12.932 -12.784 1.00 73.62 96 LYS A C 1
ATOM 769 O O . LYS A 1 96 ? -5.535 -13.731 -12.258 1.00 73.62 96 LYS A O 1
ATOM 774 N N . ASN A 1 97 ? -6.856 -11.923 -12.103 1.00 69.00 97 ASN A N 1
ATOM 775 C CA . ASN A 1 97 ? -6.497 -11.561 -10.720 1.00 69.00 97 ASN A CA 1
ATOM 776 C C . ASN A 1 97 ? -5.003 -11.219 -10.527 1.00 69.00 97 ASN A C 1
ATOM 778 O O . ASN A 1 97 ? -4.514 -11.216 -9.398 1.00 69.00 97 ASN A O 1
ATOM 782 N N . ALA A 1 98 ? -4.276 -10.934 -11.611 1.00 81.81 98 ALA A N 1
ATOM 783 C CA . ALA A 1 98 ? -2.918 -10.407 -11.556 1.00 81.81 98 ALA A CA 1
ATOM 784 C C . ALA A 1 98 ? -2.949 -8.876 -11.636 1.00 81.81 98 ALA A C 1
ATOM 786 O O . ALA A 1 98 ? -3.872 -8.297 -12.219 1.00 81.81 98 ALA A O 1
ATOM 787 N N . LEU A 1 99 ? -1.937 -8.238 -11.059 1.00 92.12 99 LEU A N 1
ATOM 788 C CA . LEU A 1 99 ? -1.751 -6.793 -11.080 1.00 92.12 99 LEU A CA 1
ATOM 789 C C . LEU A 1 99 ? -0.690 -6.454 -12.122 1.00 92.12 99 LEU A C 1
ATOM 791 O O . LEU A 1 99 ? 0.456 -6.877 -11.999 1.00 92.12 99 LEU A O 1
ATOM 795 N N . GLU A 1 100 ? -1.059 -5.706 -13.149 1.00 92.62 100 GLU A N 1
ATOM 796 C CA . GLU A 1 100 ? -0.116 -5.244 -14.164 1.00 92.62 100 GLU A CA 1
ATOM 797 C C . GLU A 1 100 ? 0.470 -3.890 -13.750 1.00 92.62 100 GLU A C 1
ATOM 799 O O . GLU A 1 100 ? -0.268 -2.968 -13.405 1.00 92.62 100 GLU A O 1
ATOM 804 N N . ILE A 1 101 ? 1.797 -3.767 -13.765 1.00 92.44 101 ILE A N 1
ATOM 805 C CA . ILE A 1 101 ? 2.504 -2.528 -13.425 1.00 92.44 101 ILE A CA 1
ATOM 806 C C . ILE A 1 101 ? 2.324 -1.517 -14.556 1.00 92.44 101 ILE A C 1
ATOM 808 O O . ILE A 1 101 ? 2.675 -1.806 -15.695 1.00 92.44 101 ILE A O 1
ATOM 812 N N . VAL A 1 102 ? 1.847 -0.312 -14.233 1.00 90.88 102 VAL A N 1
ATOM 813 C CA . VAL A 1 102 ? 1.706 0.797 -15.193 1.00 90.88 102 VAL A CA 1
ATOM 814 C C . VAL A 1 102 ? 2.699 1.934 -14.942 1.00 90.88 102 VAL A C 1
ATOM 816 O O . VAL A 1 102 ? 3.090 2.605 -15.893 1.00 90.88 102 VAL A O 1
ATOM 819 N N . ASP A 1 103 ? 3.161 2.118 -13.698 1.00 90.00 103 ASP A N 1
ATOM 820 C CA . ASP A 1 103 ? 4.232 3.061 -13.353 1.00 90.00 103 ASP A CA 1
ATOM 821 C C . ASP A 1 103 ? 5.077 2.556 -12.173 1.00 90.00 103 ASP A C 1
ATOM 823 O O . ASP A 1 103 ? 4.593 1.866 -11.276 1.00 90.00 103 ASP A O 1
ATOM 827 N N . GLY A 1 104 ? 6.358 2.927 -12.152 1.00 89.81 104 GLY A N 1
ATOM 828 C CA . GLY A 1 104 ? 7.305 2.531 -11.114 1.00 89.81 104 GLY A CA 1
ATOM 829 C C . GLY A 1 104 ? 8.042 1.221 -11.360 1.00 89.81 104 GLY A C 1
ATOM 830 O O . GLY A 1 104 ? 8.612 0.705 -10.411 1.00 89.81 104 GLY A O 1
ATOM 831 N N . PHE A 1 105 ? 8.069 0.714 -12.595 1.00 88.88 105 PHE A N 1
ATOM 832 C CA . PHE A 1 105 ? 8.632 -0.594 -12.964 1.00 88.88 105 PHE A CA 1
ATOM 833 C C . PHE A 1 105 ? 10.054 -0.885 -12.447 1.00 88.88 105 PHE A C 1
ATOM 835 O O . PHE A 1 105 ? 10.382 -2.032 -12.160 1.00 88.88 105 PHE A O 1
ATOM 842 N N . HIS A 1 106 ? 10.930 0.122 -12.361 1.00 87.75 106 HIS A N 1
ATOM 843 C CA . HIS A 1 106 ? 12.310 -0.092 -11.903 1.00 87.75 106 HIS A CA 1
ATOM 844 C C . HIS A 1 106 ? 12.454 -0.221 -10.381 1.00 87.75 106 HIS A C 1
ATOM 846 O O . HIS A 1 106 ? 13.542 -0.591 -9.935 1.00 87.75 106 HIS A O 1
ATOM 852 N N . ARG A 1 107 ? 11.413 0.124 -9.612 1.00 89.94 107 ARG A N 1
ATOM 853 C CA . ARG A 1 107 ? 11.359 -0.027 -8.151 1.00 89.94 107 ARG A CA 1
ATOM 854 C C . ARG A 1 107 ? 10.951 -1.449 -7.790 1.00 89.94 107 ARG A C 1
ATOM 856 O O . ARG A 1 107 ? 11.599 -2.009 -6.881 1.00 89.94 107 ARG A O 1
#

Foldseek 3Di:
DPVPVVVVVVVVVVVVLVPDDPVVSLVVVLVVQVVVLVVDPCVVPPPSRDGDDDCVLEDEDPDDDDDDDPVVLVVVVVCCVVPNPPDDFDWDQDPVSGTYTPDDVSD

InterPro domains:
  IPR003115 ParB-like, N-terminal domain [PF02195] (52-107)
  IPR036086 ParB/Sulfiredoxin superfamily [SSF110849] (49-107)

Organism: Escherichia coli (NCBI:txid562)

Radius of gyration: 17.57 Å; Cα contacts (8 Å, |Δi|>4): 74; chains: 1; bounding box: 41×28×47 Å

=== Feature glossary ===
Key to the feature types in this record:

pLDDT. pLDDT is the predicted lDDT-Cα score: AlphaFold's confidence that the local environment of each residue (all inter-atomic distances within 15 Å) is correctly placed. It is a per-residue number between 0 and 100, with higher meaning more reliable.

Radius of gyration, Cα contacts, bounding box. The geometric summary reports three shape descriptors. Rg (radius of gyration) measures how spread out the Cα atoms are about their centre of mass; compact globular proteins have small Rg, elongated or unfolded ones large. Cα contacts (<8 Å, |i−j|>4) count long-range residue pairs in spatial proximity — high for tightly packed folds, near zero for rods or random coil. The bounding-box extents give the protein's footprint along x, y, z in Å.

Backbone torsions (φ/ψ). Backbone dihedral angles. Every residue except chain termini has a φ (preceding-C → N → Cα → C) and a ψ (N → Cα → C → next-N). They are reported in degrees following the IUPAC sign conv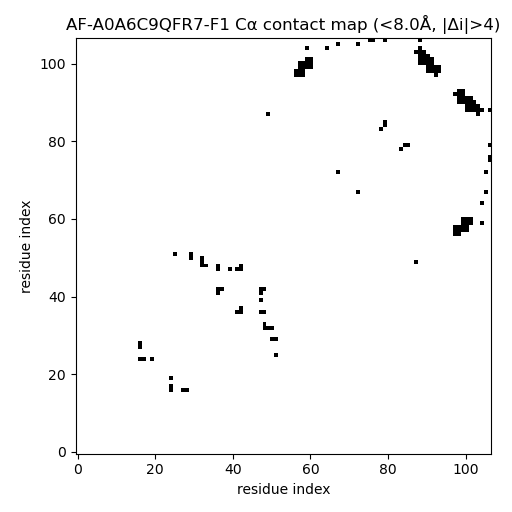ention. Secondary structure is essentially a statement about which (φ, ψ) basin each residue occupies.

Contact-map, Ramachandran, and PAE plots. Plot images: a contact map (which residues are close in 3D, as an N×N binary image), a Ramachandran scatter (backbone torsion angles, revealing secondary-structure composition at a glance), and — for AlphaFold structures — a PAE heatmap (pairwise prediction confidence).

Predicted aligned error. Predicted Aligned Error (PAE) is an AlphaFold confidence matrix: entry (i, j) is the expected error in the position of residue j, in ångströms, when the prediction is superimposed on the true structure at residue i. Low PAE within a block of residues means that block is internally rigid and well-predicted; high PAE between two blocks means their relative placement is uncertain even if each block individually is confident.

Secondary structure (3-state, P-SEA). Three-state secondary structure (P-SEA) collapses the eight DSSP classes into helix (a), strand (b), and coil (c). P-SEA assigns these from Cα geometry alone — distances and angles — without requiring backbone oxygens, so it works on any Cα trace.

Solvent-accessible surface area. Solvent-accessible surface area (SASA) is the area in Å² traced out by the centre of a 1.4 Å probe sphere (a water molecule) rolled over the protein's van der Waals surface (Shrake–Rupley / Lee–Richards construction). Buried residues have near-zero SASA; fully exposed residues can exceed 200 Å². The total SASA scales roughly with the number of surface residues.

Foldseek 3Di. The Foldseek 3Di string encodes local tertiary geometry as a 20-letter alphabet — one character per residue — derived from the relative positions of nearby Cα atoms. Unlike the amino-acid sequence, 3Di is a direct function of the 3D structure, so two proteins with the same fold have similar 3Di strings even at low sequence identity.

B-factor. For experimental (PDB) structures, the B-factor (temperature factor) quantifies the positional spread of each atom in the crystal — a combination of thermal vibration and static disorder — in units of Å². High B-factors mark flexible loops or poorly resolved regions; low B-factors mark the rigid, well-ordered core.

mmCIF coordinates. The mmCIF block holds the 3D Cartesian coordinates of each backbone atom (N, Cα, C, O) in ångströms. mmCIF is the PDB's canonical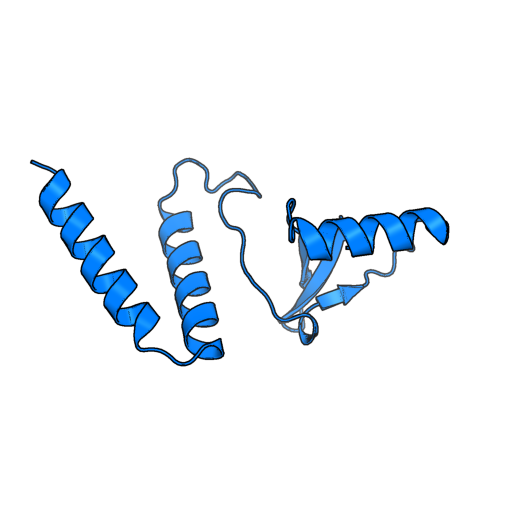 archive format — a tagged-loop text representation of the atomic model.

InterPro / GO / CATH / organism. Functional annotations link the protein to curated databases. InterPro entries identify conserved domains and families by matching the sequence against member-database signatures (Pfam, PROSITE, CDD, …). Gene Ontology (GO) terms describe molecular function, biological process, and cellular component in a controlled vocabulary. CATH places the structure in a hierarchical fold classification (Class/Architecture/Topology/Homologous-superfamily). The organism is the sourc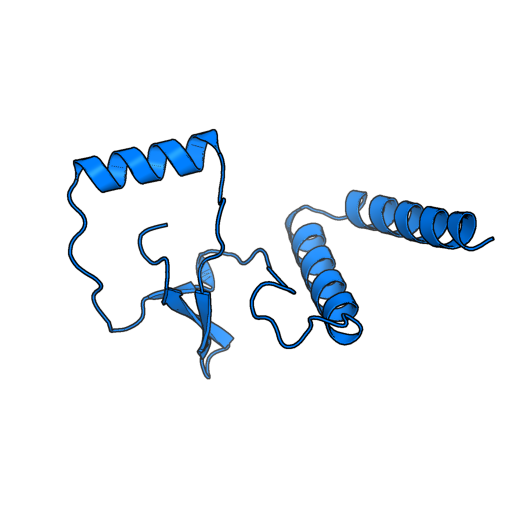e species.

Rendered structure images. Structure images are PyMOL renders from six orthogonal camera directions. Cartoon representation draws helices as coils and strands as arrows; sticks shows the backbone as bonds; surface shows the solvent-excluded envelope. Rainbow coloring maps sequence position to hue (blue→red, N→C); chain coloring assigns a distinct color per polypeptide.

Sequence. This is the polypeptide sequence — one letter per residue, N-terminus first. Length ranges from a few dozen residues for small domains to over a thousand for large multi-domain proteins.

Secondary structure (8-state, DSSP). The SS8 strin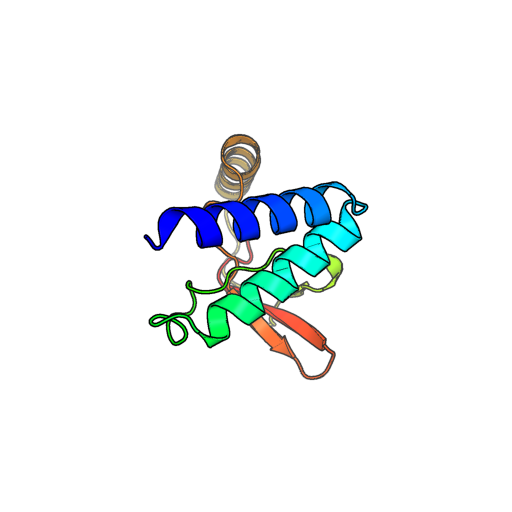g is DSSP's per-residue secondary-structure call. α-helix (H) means an i→i+4 H-bond ladder; β-strand (E) means the residue participates in a β-sheet; 3₁₀ (G) and π (I) are tighter and wider helices; T/S are turns/bends; '-' is loop.

Nearest PDB structures. Structural nearest neighbors (via Foldseek easy-search vs the PDB). Reported per hit: target PDB id, E-value, and alignment TM-score. A TM-score above ~0.5 is the conventional threshold for 'same fold'.